Protein AF-A0A382JW43-F1 (afdb_monomer_lite)

Radius of gyration: 19.1 Å; chains: 1; bounding box: 37×50×35 Å

Sequence (69 aa):
MRRSLFLKSFLSIFAAVLLFWPPSSAKAWFADEARLAFEERWLPLLDSPSASERLLAVQSFLAFPEWGL

Organism: NCBI:txid408172

Foldseek 3Di:
DPPVVVVVVVVVVVVVCVVPQPPVNVVVVVVVVLLCCLVPPLVVLCVPPDPVSVVVSVVSCVVPVVSVD

Secondary structure (DSSP, 8-state):
-HHHHHHHHHHHHHHHHHHHS-HHHHHHHHHHHHHHHIIIIIHH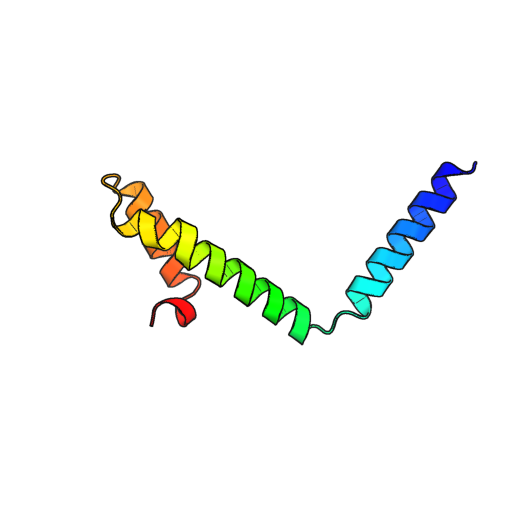HTT-S-HHHHHHHHHHHHH-GGG--

Structure (mmCIF, N/CA/C/O backbone):
data_AF-A0A382JW43-F1
#
_entry.id   AF-A0A382JW43-F1
#
loop_
_atom_site.group_PDB
_atom_site.id
_atom_site.type_symbol
_atom_site.label_atom_id
_atom_site.label_alt_id
_atom_site.label_comp_id
_atom_site.label_asym_id
_atom_site.label_entity_id
_atom_site.label_seq_id
_atom_site.pdbx_PDB_ins_code
_atom_site.Cartn_x
_atom_site.Cartn_y
_atom_site.Cartn_z
_atom_site.occupancy
_atom_site.B_iso_or_equiv
_atom_site.auth_seq_id
_atom_site.auth_comp_id
_atom_site.auth_asym_id
_atom_site.auth_atom_id
_atom_site.pdbx_PDB_model_num
ATOM 1 N N . MET A 1 1 ? 19.634 38.502 -18.193 1.00 52.91 1 MET A N 1
ATOM 2 C CA . MET A 1 1 ? 19.809 37.404 -19.177 1.00 52.91 1 MET A CA 1
ATOM 3 C C . MET A 1 1 ? 20.343 36.067 -18.615 1.00 52.91 1 MET A C 1
ATOM 5 O O . MET A 1 1 ? 20.137 35.063 -19.277 1.00 52.91 1 MET A O 1
ATOM 9 N N . ARG A 1 2 ? 20.952 35.973 -17.413 1.00 56.31 2 ARG A N 1
ATOM 10 C CA . ARG A 1 2 ? 21.546 34.707 -16.893 1.00 56.31 2 ARG A CA 1
ATOM 11 C C . ARG A 1 2 ? 20.581 33.656 -16.302 1.00 56.31 2 ARG A C 1
ATOM 13 O O . ARG A 1 2 ? 20.885 32.473 -16.365 1.00 56.31 2 ARG A O 1
ATOM 20 N N . ARG A 1 3 ? 19.416 34.047 -15.763 1.00 55.03 3 ARG A N 1
ATOM 21 C CA . ARG A 1 3 ? 18.454 33.110 -15.126 1.00 55.03 3 ARG A CA 1
ATOM 22 C C . ARG A 1 3 ? 17.769 32.143 -16.105 1.00 55.03 3 ARG A C 1
ATOM 24 O O . ARG A 1 3 ? 17.495 31.007 -15.746 1.00 55.03 3 ARG A O 1
ATOM 31 N N . SER A 1 4 ? 17.525 32.585 -17.339 1.00 59.62 4 SER A N 1
ATOM 32 C CA . SER A 1 4 ? 16.827 31.793 -18.367 1.00 59.62 4 SER A CA 1
ATOM 33 C C . SER A 1 4 ? 17.676 30.626 -18.890 1.00 59.62 4 SER A C 1
ATOM 35 O O . SER A 1 4 ? 17.154 29.532 -19.080 1.00 59.62 4 SER A O 1
ATOM 37 N N . LEU A 1 5 ? 18.993 30.816 -19.037 1.00 60.69 5 LEU A N 1
ATOM 38 C CA . LEU A 1 5 ? 19.906 29.732 -19.416 1.00 60.69 5 LEU A CA 1
ATOM 39 C C . LEU A 1 5 ? 20.018 28.659 -18.328 1.00 60.69 5 LEU A C 1
ATOM 41 O O . LEU A 1 5 ? 20.026 27.477 -18.645 1.00 60.69 5 LEU A O 1
ATOM 45 N N . PHE A 1 6 ? 20.042 29.063 -17.056 1.00 60.00 6 PHE A N 1
ATOM 46 C CA . PHE A 1 6 ? 20.118 28.126 -15.933 1.00 60.00 6 PHE A CA 1
ATOM 47 C C . PHE A 1 6 ? 18.885 27.219 -15.856 1.00 60.00 6 PHE A C 1
ATOM 49 O O . PHE A 1 6 ? 19.017 26.010 -15.690 1.00 60.00 6 PHE A O 1
ATOM 56 N N . LEU A 1 7 ? 17.693 27.793 -16.048 1.00 61.53 7 LEU A N 1
ATOM 57 C CA . LEU A 1 7 ? 16.442 27.038 -16.053 1.00 61.53 7 LEU A CA 1
ATOM 58 C C . LEU A 1 7 ? 16.380 26.055 -17.232 1.00 61.53 7 LEU A C 1
ATOM 60 O O . LEU A 1 7 ? 15.968 24.915 -17.054 1.00 61.53 7 LEU A O 1
ATOM 64 N N . LYS A 1 8 ? 16.840 26.473 -18.421 1.00 62.97 8 LYS A N 1
ATOM 65 C CA . LYS A 1 8 ? 16.898 25.617 -19.617 1.00 62.97 8 LYS A CA 1
ATOM 66 C C . LYS A 1 8 ? 17.886 24.461 -19.458 1.00 62.97 8 LYS A C 1
ATOM 68 O O . LYS A 1 8 ? 17.540 23.335 -19.800 1.00 62.97 8 LYS A O 1
ATOM 73 N N . SER A 1 9 ? 19.075 24.711 -18.906 1.00 65.25 9 SER A N 1
ATOM 74 C CA . SER A 1 9 ? 20.044 23.643 -18.628 1.00 65.25 9 SER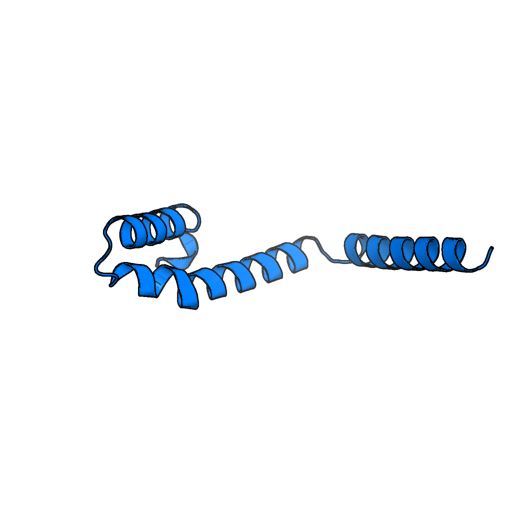 A CA 1
ATOM 75 C C . SER A 1 9 ? 19.540 22.675 -17.562 1.00 65.25 9 SER A C 1
ATOM 77 O O . SER A 1 9 ? 19.680 21.470 -17.734 1.00 65.25 9 SER A O 1
ATOM 79 N N . PHE A 1 10 ? 18.899 23.172 -16.499 1.00 67.50 10 PHE A N 1
ATOM 80 C CA . PHE A 1 10 ? 18.319 22.316 -15.463 1.00 67.50 10 PHE A CA 1
ATOM 81 C C . PHE A 1 10 ? 17.218 21.408 -16.026 1.00 67.50 10 PHE A C 1
ATOM 83 O O . PHE A 1 10 ? 17.247 20.198 -15.812 1.00 67.50 10 PHE A O 1
ATOM 90 N N . LEU A 1 11 ? 16.300 21.970 -16.822 1.00 68.69 11 LEU A N 1
ATOM 91 C CA . LEU A 1 11 ? 15.232 21.205 -17.468 1.00 68.69 11 LEU A CA 1
ATOM 92 C C . LEU A 1 11 ? 15.786 20.164 -18.454 1.00 68.69 11 LEU A C 1
ATOM 94 O O . LEU A 1 11 ? 15.273 19.053 -18.525 1.00 68.69 11 LEU A O 1
ATOM 98 N N . SER A 1 12 ? 16.850 20.507 -19.187 1.00 72.38 12 SER A N 1
ATOM 99 C CA . SER A 1 12 ? 17.483 19.605 -20.154 1.00 72.38 12 SER A CA 1
ATOM 100 C C . SER A 1 12 ? 18.209 18.441 -19.483 1.00 72.38 12 SER A C 1
ATOM 102 O O . SER A 1 12 ? 18.153 17.326 -19.992 1.00 72.38 12 SER A O 1
ATOM 104 N N . ILE A 1 13 ? 18.879 18.680 -18.352 1.00 71.81 13 ILE A N 1
ATOM 105 C CA . ILE A 1 13 ? 19.539 17.620 -17.579 1.00 71.81 13 ILE A CA 1
ATOM 106 C C . ILE A 1 13 ? 18.481 16.710 -16.952 1.00 71.81 13 ILE A C 1
ATOM 108 O O . ILE A 1 13 ? 18.589 15.494 -17.054 1.00 71.81 13 ILE A O 1
ATOM 112 N N . PHE A 1 14 ? 17.425 17.281 -16.370 1.00 69.69 14 PHE A N 1
ATOM 113 C CA . PHE A 1 14 ? 16.339 16.510 -15.768 1.00 69.69 14 PHE A CA 1
ATOM 114 C C . PHE A 1 14 ? 15.608 15.635 -16.800 1.00 69.69 14 PHE A C 1
ATOM 116 O O . PHE A 1 14 ? 15.380 14.452 -16.562 1.00 69.69 14 PHE A O 1
ATOM 123 N N . ALA A 1 15 ? 15.325 16.179 -17.987 1.00 70.62 15 ALA A N 1
ATOM 124 C CA . ALA A 1 15 ? 14.748 15.417 -19.091 1.00 70.62 15 ALA A CA 1
ATOM 125 C C . ALA A 1 15 ? 15.697 14.319 -19.604 1.00 70.62 15 ALA A C 1
ATOM 127 O O . ALA A 1 15 ? 15.250 13.208 -19.874 1.00 70.62 15 ALA A O 1
ATOM 128 N N . ALA A 1 16 ? 17.002 14.596 -19.700 1.00 71.19 16 ALA A N 1
ATOM 129 C CA . ALA A 1 16 ? 17.989 13.594 -20.099 1.00 71.19 16 ALA A CA 1
ATOM 130 C C . ALA A 1 16 ? 18.099 12.453 -19.076 1.00 71.19 16 ALA A C 1
ATOM 132 O O . ALA A 1 16 ? 18.190 11.298 -19.475 1.00 71.19 16 ALA A O 1
ATOM 133 N N . VAL A 1 17 ? 18.023 12.755 -17.775 1.00 67.81 17 VAL A N 1
ATOM 134 C CA . VAL A 1 17 ? 17.996 11.744 -16.706 1.00 67.81 17 VAL A CA 1
ATOM 135 C C . VAL A 1 17 ? 16.732 10.891 -16.793 1.00 67.81 17 VAL A C 1
ATOM 137 O O . VAL A 1 17 ? 16.836 9.674 -16.714 1.00 67.81 17 VAL A O 1
ATOM 140 N N . LEU A 1 18 ? 15.561 11.490 -17.031 1.00 65.06 18 LEU A N 1
ATOM 141 C CA . LEU A 1 18 ? 14.311 10.743 -17.221 1.00 65.06 18 LEU A CA 1
ATOM 142 C C . LEU A 1 18 ? 14.319 9.864 -18.482 1.00 65.06 18 LEU A C 1
ATOM 144 O O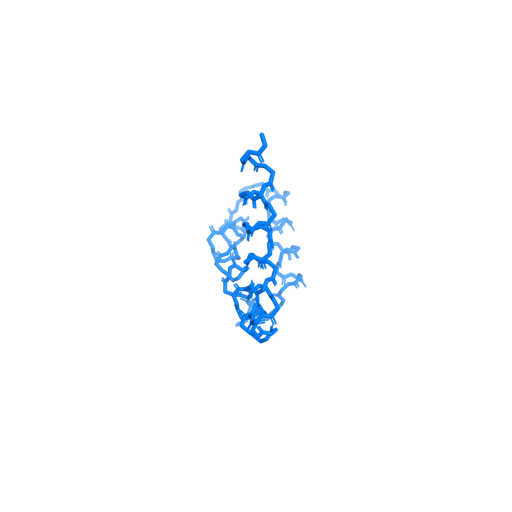 . LEU A 1 18 ? 13.724 8.793 -18.472 1.00 65.06 18 LEU A O 1
ATOM 148 N N . LEU A 1 19 ? 14.998 10.293 -19.552 1.00 64.50 19 LEU A N 1
ATOM 149 C CA . LEU A 1 19 ? 15.150 9.515 -20.789 1.00 64.50 19 LEU A CA 1
ATOM 150 C C . LEU A 1 19 ? 16.187 8.388 -20.670 1.00 64.50 19 LEU A C 1
ATOM 152 O O . LEU A 1 19 ? 16.040 7.361 -21.327 1.00 64.50 19 LEU A O 1
ATOM 156 N N . PHE A 1 20 ? 17.232 8.576 -19.858 1.00 63.75 20 PHE A N 1
ATOM 157 C CA . PHE A 1 20 ? 18.246 7.552 -19.582 1.00 63.75 20 PHE A CA 1
ATOM 158 C C . PHE A 1 20 ? 17.857 6.598 -18.457 1.00 63.75 20 PHE A C 1
ATOM 160 O O . PHE A 1 20 ? 18.478 5.543 -18.321 1.00 63.75 20 PHE A O 1
ATOM 167 N N . TRP A 1 21 ? 16.856 6.950 -17.650 1.00 62.69 21 TRP A N 1
ATOM 168 C CA . TRP A 1 21 ? 16.333 6.069 -16.624 1.00 62.69 21 TRP A CA 1
ATOM 169 C C . TRP A 1 21 ? 15.604 4.906 -17.301 1.00 62.69 21 TRP A C 1
ATOM 171 O O . TRP A 1 21 ? 14.588 5.123 -17.969 1.00 62.69 21 TRP A O 1
ATOM 181 N N . PRO A 1 22 ? 16.095 3.663 -17.162 1.00 60.72 22 PRO A N 1
ATOM 182 C CA . PRO A 1 22 ? 15.448 2.528 -17.789 1.00 60.72 22 PRO A CA 1
ATOM 183 C C . PRO A 1 22 ? 13.993 2.448 -17.307 1.00 60.72 22 PRO A C 1
ATOM 185 O O . PRO A 1 22 ? 13.745 2.564 -16.102 1.00 60.72 22 PRO A O 1
ATOM 188 N N . PRO A 1 23 ? 13.013 2.210 -18.192 1.00 59.25 23 PRO A N 1
ATOM 189 C CA . PRO A 1 23 ? 11.614 2.080 -17.785 1.00 59.25 23 PRO A CA 1
ATOM 190 C C . PRO A 1 23 ? 11.417 0.970 -16.737 1.00 59.25 23 PRO A C 1
ATOM 192 O O . PRO A 1 23 ? 10.534 1.071 -15.886 1.00 59.25 23 PRO A O 1
ATOM 195 N N . SER A 1 24 ? 12.290 -0.045 -16.731 1.00 60.94 24 SER A N 1
ATOM 196 C CA . SER A 1 24 ? 12.357 -1.078 -15.691 1.00 60.94 24 SER A CA 1
ATOM 197 C C . SER A 1 24 ? 12.708 -0.522 -14.310 1.00 60.94 24 SER A C 1
ATOM 199 O O . SER A 1 24 ? 12.115 -0.937 -13.321 1.00 60.94 24 SER A O 1
ATOM 201 N N . SER A 1 25 ? 13.629 0.439 -14.234 1.00 61.25 25 SER A N 1
ATOM 202 C CA . SER A 1 25 ? 14.067 1.050 -12.979 1.00 61.25 25 SER A CA 1
ATOM 203 C C . SER A 1 25 ? 13.015 2.007 -12.418 1.00 61.25 25 SER A C 1
ATOM 205 O O . SER A 1 25 ? 12.886 2.128 -11.207 1.00 61.25 25 SER A O 1
ATOM 207 N N . ALA A 1 26 ? 12.247 2.697 -13.273 1.00 65.44 26 ALA A N 1
ATOM 208 C CA . ALA A 1 26 ? 11.176 3.592 -12.813 1.00 65.44 26 ALA A CA 1
ATOM 209 C C . ALA A 1 26 ? 10.034 2.760 -12.244 1.00 65.44 26 ALA A C 1
ATOM 211 O O . ALA A 1 26 ? 9.553 3.029 -11.151 1.00 65.44 26 ALA A O 1
ATOM 212 N N . LYS A 1 27 ? 9.660 1.699 -12.965 1.00 67.62 27 LYS A N 1
ATOM 213 C CA . LYS A 1 27 ? 8.656 0.742 -12.515 1.00 67.62 27 LYS A CA 1
ATOM 214 C C . LYS A 1 27 ? 9.045 0.084 -11.187 1.00 67.62 27 LYS A C 1
ATOM 216 O O . LYS A 1 27 ? 8.187 -0.036 -10.324 1.00 67.62 27 LYS A O 1
ATOM 221 N N . ALA A 1 28 ? 10.312 -0.305 -11.019 1.00 74.00 28 ALA A N 1
ATOM 222 C CA . ALA A 1 28 ? 10.811 -0.870 -9.765 1.00 74.00 28 ALA A CA 1
ATOM 223 C C . ALA A 1 28 ? 10.722 0.134 -8.606 1.00 74.00 28 ALA A C 1
ATOM 225 O O . ALA A 1 28 ? 10.161 -0.192 -7.570 1.00 74.00 28 ALA A O 1
ATOM 226 N N . TRP A 1 29 ? 11.170 1.377 -8.813 1.00 76.62 29 TRP A N 1
ATOM 227 C CA . TRP A 1 29 ? 11.074 2.422 -7.790 1.00 76.62 29 TRP A CA 1
ATOM 228 C C . TRP A 1 29 ? 9.621 2.724 -7.389 1.00 76.62 29 TRP A C 1
ATOM 230 O O . TRP A 1 29 ? 9.314 2.805 -6.206 1.00 76.62 29 TRP A O 1
ATOM 240 N N . PHE A 1 30 ? 8.705 2.832 -8.360 1.00 78.38 30 PHE A N 1
ATOM 241 C CA . PHE A 1 30 ? 7.279 3.017 -8.067 1.00 78.38 30 PHE A CA 1
ATOM 242 C C . PHE A 1 30 ? 6.674 1.826 -7.322 1.00 78.38 30 PHE A C 1
ATOM 244 O O . PHE A 1 30 ? 5.820 2.032 -6.465 1.00 78.38 30 PHE A O 1
ATOM 251 N N . ALA A 1 31 ? 7.093 0.601 -7.645 1.00 78.88 31 ALA A N 1
ATOM 252 C CA . ALA A 1 31 ? 6.640 -0.592 -6.941 1.00 78.88 31 ALA A CA 1
ATOM 253 C C . ALA A 1 31 ? 7.126 -0.605 -5.484 1.00 78.88 31 ALA A C 1
ATOM 255 O O . ALA A 1 31 ? 6.335 -0.901 -4.596 1.00 78.88 31 ALA A O 1
ATOM 256 N N . ASP A 1 32 ? 8.381 -0.224 -5.234 1.00 83.56 32 ASP A N 1
ATOM 257 C CA . ASP A 1 32 ? 8.935 -0.130 -3.879 1.00 83.56 32 ASP A CA 1
ATOM 258 C C . ASP A 1 32 ? 8.228 0.954 -3.054 1.00 83.56 32 ASP A C 1
ATOM 260 O O . ASP A 1 32 ? 7.804 0.703 -1.928 1.00 83.56 32 ASP A O 1
ATOM 264 N N . GLU A 1 33 ? 8.032 2.145 -3.626 1.00 82.00 33 GLU A N 1
ATOM 265 C CA . GLU A 1 33 ? 7.369 3.260 -2.941 1.00 82.00 33 GLU A CA 1
ATOM 266 C C . GLU A 1 33 ? 5.905 2.933 -2.611 1.00 82.00 33 GLU A C 1
ATOM 268 O O . GLU A 1 33 ? 5.400 3.233 -1.529 1.00 82.00 33 GLU A O 1
ATOM 273 N N . ALA A 1 34 ? 5.208 2.285 -3.541 1.00 80.88 34 ALA A N 1
ATOM 274 C CA . ALA A 1 34 ? 3.814 1.929 -3.353 1.00 80.88 34 ALA A CA 1
ATOM 275 C C . ALA A 1 34 ? 3.643 0.733 -2.397 1.00 80.88 34 ALA A C 1
ATOM 277 O O . ALA A 1 34 ? 2.690 0.719 -1.615 1.00 80.88 34 ALA A O 1
ATOM 278 N N . ARG A 1 35 ? 4.607 -0.196 -2.361 1.00 83.12 35 ARG A N 1
ATOM 279 C CA . ARG A 1 35 ? 4.696 -1.230 -1.326 1.00 83.12 35 ARG A CA 1
ATOM 280 C C . ARG A 1 35 ? 4.914 -0.623 0.062 1.00 83.12 35 ARG A C 1
ATOM 282 O O . ARG A 1 35 ? 4.202 -0.986 0.992 1.00 83.12 35 ARG A O 1
ATOM 289 N N . LEU A 1 36 ? 5.836 0.330 0.197 1.00 86.38 36 LEU A N 1
ATOM 290 C CA . LEU A 1 36 ? 6.070 1.040 1.460 1.00 86.38 36 LEU A CA 1
ATOM 291 C C . LEU A 1 36 ? 4.812 1.777 1.929 1.00 86.38 36 LEU A C 1
ATOM 293 O O . LEU A 1 36 ? 4.422 1.669 3.088 1.00 86.38 36 LEU A O 1
ATOM 297 N N . ALA A 1 37 ? 4.130 2.484 1.025 1.00 83.62 37 ALA A N 1
ATOM 298 C CA . ALA A 1 37 ? 2.868 3.147 1.342 1.00 83.62 37 ALA A CA 1
ATOM 299 C C . ALA A 1 37 ? 1.784 2.149 1.786 1.00 83.62 37 ALA A C 1
ATOM 301 O O . ALA A 1 37 ? 1.003 2.444 2.693 1.00 83.62 37 ALA A O 1
ATOM 302 N N . PHE A 1 38 ? 1.742 0.966 1.174 1.00 84.88 38 PHE A N 1
ATOM 303 C CA . PHE A 1 38 ? 0.827 -0.091 1.575 1.00 84.88 38 PHE A CA 1
ATOM 304 C C . PHE A 1 38 ? 1.123 -0.606 2.985 1.00 84.88 38 PHE A C 1
ATOM 306 O O . PHE A 1 38 ? 0.217 -0.587 3.819 1.00 84.88 38 PHE A O 1
ATOM 313 N N . GLU A 1 39 ? 2.368 -0.987 3.273 1.00 86.25 39 GLU A N 1
ATOM 314 C CA . GLU A 1 39 ? 2.778 -1.543 4.569 1.00 86.25 39 GLU A CA 1
ATOM 315 C C . GLU A 1 39 ? 2.640 -0.518 5.713 1.00 86.25 39 GLU A C 1
ATOM 317 O O . GLU A 1 39 ? 2.074 -0.834 6.757 1.00 86.25 39 GLU A O 1
ATOM 322 N N . GLU A 1 40 ? 3.078 0.726 5.505 1.00 89.69 40 GLU A N 1
ATOM 323 C CA . GLU A 1 40 ? 3.157 1.742 6.568 1.00 89.69 40 GLU A CA 1
ATOM 324 C C . GLU A 1 40 ? 1.853 2.517 6.786 1.00 89.69 40 GLU A C 1
ATOM 326 O O . GLU A 1 40 ? 1.611 3.056 7.867 1.00 89.69 40 GLU A O 1
ATOM 331 N N . ARG A 1 41 ? 1.008 2.636 5.755 1.00 86.56 41 ARG A N 1
ATOM 332 C CA . ARG A 1 41 ? -0.161 3.524 5.807 1.00 86.56 41 ARG A CA 1
ATOM 333 C C . ARG A 1 41 ? -1.471 2.788 5.632 1.00 86.56 41 ARG A C 1
ATOM 335 O O . ARG A 1 41 ? -2.396 3.048 6.393 1.00 86.56 41 ARG A O 1
ATOM 342 N N . TRP A 1 42 ? -1.582 1.906 4.644 1.00 88.19 42 TRP A N 1
ATOM 343 C CA . TRP A 1 42 ? -2.856 1.250 4.342 1.00 88.19 42 TRP A CA 1
ATOM 344 C C . TRP A 1 42 ? -3.108 0.013 5.197 1.00 88.19 42 TRP A C 1
ATOM 346 O O . TRP A 1 42 ? -4.234 -0.159 5.656 1.00 88.19 42 TRP A O 1
ATOM 356 N N . LEU A 1 43 ? -2.086 -0.793 5.490 1.00 86.50 43 LEU A N 1
ATOM 357 C CA . LEU A 1 43 ? -2.219 -1.957 6.367 1.00 86.50 43 LEU A CA 1
ATOM 358 C C . LEU A 1 43 ? -2.746 -1.579 7.764 1.00 86.50 43 LEU A C 1
ATOM 360 O O . LEU A 1 43 ? -3.746 -2.159 8.186 1.00 86.50 43 LEU A O 1
ATOM 364 N N . PRO A 1 44 ? -2.187 -0.563 8.457 1.00 90.81 44 PRO A N 1
ATOM 365 C CA . PRO A 1 44 ? -2.661 -0.183 9.790 1.00 90.81 44 PRO A CA 1
ATOM 366 C C . PRO A 1 44 ? -4.092 0.372 9.797 1.00 90.81 44 PRO A C 1
ATOM 368 O O . PRO A 1 44 ? -4.788 0.300 10.808 1.00 90.81 44 PRO A O 1
ATOM 371 N N . LEU A 1 45 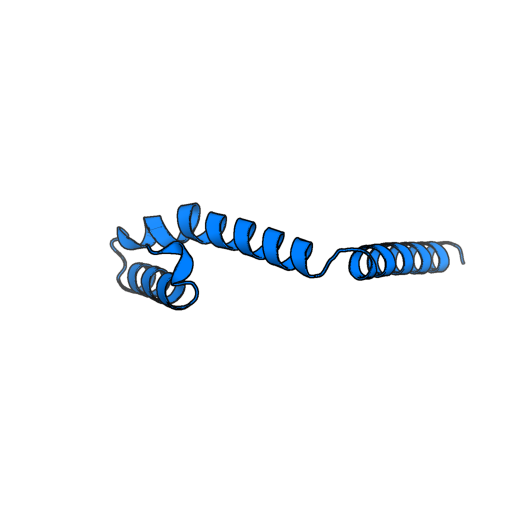? -4.564 0.913 8.667 1.00 91.75 45 LEU A N 1
ATOM 372 C CA . LEU A 1 45 ? -5.936 1.411 8.533 1.00 91.75 45 LEU A CA 1
ATOM 373 C C . LEU A 1 45 ? -6.975 0.277 8.542 1.00 91.75 45 LEU A C 1
ATOM 375 O O . LEU A 1 45 ? -8.149 0.562 8.779 1.00 91.75 45 LEU A O 1
ATOM 379 N N . LEU A 1 46 ? -6.581 -0.987 8.337 1.00 87.88 46 LEU A N 1
ATOM 380 C CA . LEU A 1 46 ? -7.480 -2.142 8.480 1.00 87.88 46 LEU A CA 1
ATOM 381 C C . LEU A 1 46 ? -7.963 -2.326 9.923 1.00 87.88 46 LEU A C 1
ATOM 383 O O . LEU A 1 46 ? -9.115 -2.711 10.132 1.00 87.88 46 LEU A O 1
ATOM 387 N N . ASP A 1 47 ? -7.127 -1.970 10.897 1.00 90.94 47 ASP A N 1
ATOM 388 C CA . ASP A 1 47 ? -7.450 -2.029 12.325 1.00 90.94 47 ASP A CA 1
ATOM 389 C C . ASP A 1 47 ? -8.100 -0.733 12.839 1.00 90.94 47 ASP A C 1
ATOM 391 O O . ASP A 1 47 ? -8.451 -0.622 14.017 1.00 90.94 47 ASP A O 1
ATOM 395 N N . SER A 1 48 ? -8.299 0.265 11.968 1.00 91.81 48 SER A N 1
ATOM 396 C CA . SER A 1 48 ? -8.924 1.527 12.360 1.00 91.81 48 SER A CA 1
ATOM 397 C C . SER A 1 48 ? -10.360 1.311 12.854 1.00 91.81 48 SER A C 1
ATOM 399 O O . SER A 1 48 ? -11.119 0.550 12.243 1.00 91.81 48 SER A O 1
ATOM 401 N N . PRO A 1 49 ? -10.816 2.033 13.897 1.00 92.25 49 PRO A N 1
ATOM 402 C CA . PRO A 1 49 ? -12.222 2.039 14.298 1.00 92.25 49 PRO A CA 1
ATOM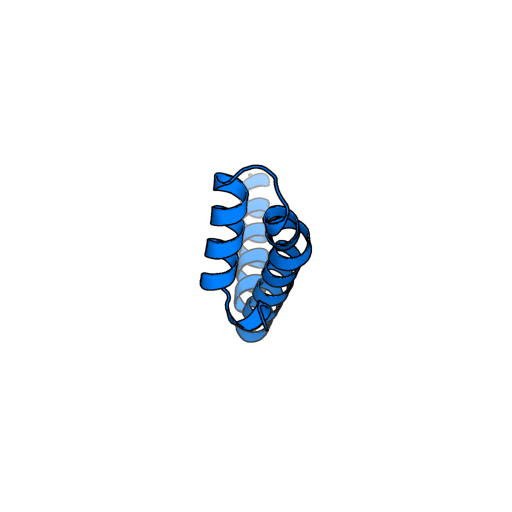 403 C C . PRO A 1 49 ? -13.147 2.656 13.230 1.00 92.25 49 PRO A C 1
ATOM 405 O O . PRO A 1 49 ? -14.336 2.323 13.185 1.00 92.25 49 PRO A O 1
ATOM 408 N N . SER A 1 50 ? -12.623 3.496 12.332 1.00 95.38 50 SER A N 1
ATOM 409 C CA . SER A 1 50 ? -13.384 4.157 11.268 1.00 95.38 50 SER A CA 1
ATOM 410 C C . SER A 1 50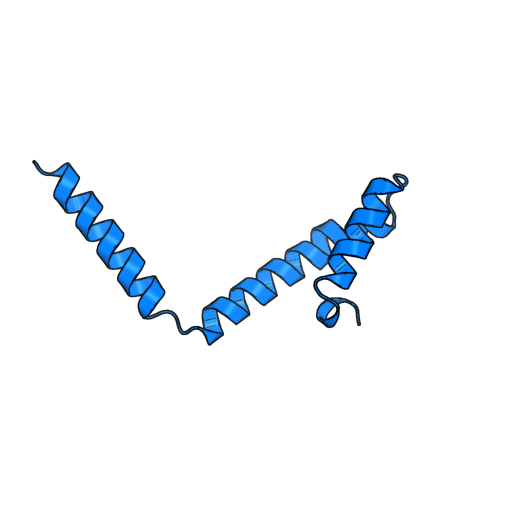 ? -13.648 3.219 10.086 1.00 95.38 50 SER A C 1
ATOM 412 O O . SER A 1 50 ? -12.733 2.724 9.432 1.00 95.38 50 SER A O 1
ATOM 414 N N . ALA A 1 51 ? -14.925 3.011 9.752 1.00 93.06 51 ALA A N 1
ATOM 415 C CA . ALA A 1 51 ? -15.315 2.178 8.612 1.00 93.06 51 ALA A CA 1
ATOM 416 C C . ALA A 1 51 ? -14.799 2.719 7.268 1.00 93.06 51 ALA A C 1
ATOM 418 O O . ALA A 1 51 ? -14.427 1.938 6.394 1.00 93.06 51 ALA A O 1
ATOM 419 N N . SER A 1 52 ? -14.741 4.044 7.113 1.00 93.38 52 SER A N 1
ATOM 420 C CA . SER A 1 52 ? -14.236 4.695 5.900 1.00 93.38 52 SER A CA 1
ATOM 421 C C . SER A 1 52 ? -12.739 4.461 5.706 1.00 93.38 52 SER A C 1
ATOM 423 O O . SER A 1 52 ? -12.285 4.266 4.583 1.00 93.38 52 SER A O 1
ATOM 425 N N . GLU A 1 53 ? -11.978 4.441 6.800 1.00 91.00 53 GLU A N 1
ATOM 426 C CA . GLU A 1 53 ? -10.536 4.176 6.781 1.00 91.00 53 GLU A CA 1
ATOM 427 C C . GLU A 1 53 ? -10.241 2.718 6.427 1.00 91.00 53 GLU A C 1
ATOM 429 O O . GLU A 1 53 ? -9.430 2.458 5.538 1.00 91.00 53 GLU A O 1
ATOM 434 N N . ARG A 1 54 ? -10.990 1.774 7.009 1.00 92.75 54 ARG A N 1
ATOM 435 C CA . ARG A 1 54 ? -10.910 0.358 6.624 1.00 92.75 54 ARG A CA 1
ATOM 436 C C . ARG A 1 54 ? -11.274 0.140 5.153 1.00 92.75 54 ARG A C 1
ATOM 438 O O . ARG A 1 54 ? -10.600 -0.606 4.452 1.00 92.75 54 ARG A O 1
ATOM 445 N N . LEU A 1 55 ? -12.314 0.814 4.654 1.00 92.19 55 LEU A N 1
ATOM 446 C CA . LEU A 1 55 ? -12.696 0.754 3.236 1.00 92.19 55 LEU A CA 1
ATOM 447 C C . LEU A 1 55 ? -11.611 1.310 2.311 1.00 92.19 55 LEU A C 1
ATOM 449 O O . LEU A 1 55 ? -11.430 0.795 1.208 1.00 92.19 55 LEU A O 1
ATOM 453 N N . LEU A 1 56 ? -10.902 2.356 2.735 1.00 89.56 56 LEU A N 1
ATOM 454 C CA . LEU A 1 56 ? -9.773 2.902 1.990 1.00 89.56 56 LEU A CA 1
ATOM 455 C C . LEU A 1 56 ? -8.616 1.897 1.938 1.00 89.56 56 LEU A C 1
ATOM 457 O O . LEU A 1 56 ? -8.071 1.663 0.862 1.00 89.56 56 LEU A O 1
ATOM 461 N N . ALA A 1 57 ? -8.298 1.240 3.054 1.00 88.12 57 ALA A N 1
ATOM 462 C CA . ALA A 1 57 ? -7.288 0.184 3.097 1.00 88.12 57 ALA A CA 1
ATOM 463 C C . ALA A 1 57 ? -7.620 -0.983 2.152 1.00 88.12 57 ALA A C 1
ATOM 465 O O . ALA A 1 57 ? -6.789 -1.383 1.339 1.00 88.12 57 ALA A O 1
ATOM 466 N N . VAL A 1 58 ? -8.867 -1.468 2.179 1.00 88.31 58 VAL A N 1
ATOM 467 C CA . VAL A 1 58 ? -9.332 -2.549 1.293 1.00 88.31 58 VAL A CA 1
ATOM 468 C C . VAL A 1 58 ? -9.272 -2.141 -0.181 1.00 88.31 58 VAL A C 1
ATOM 470 O O . VAL A 1 58 ? -8.824 -2.920 -1.017 1.00 88.31 58 VAL A O 1
ATOM 473 N N . GLN A 1 59 ? -9.676 -0.917 -0.528 1.00 88.44 59 GLN A N 1
ATOM 474 C CA . GLN A 1 59 ? -9.559 -0.425 -1.908 1.00 88.44 59 GLN A CA 1
ATOM 475 C C . GLN A 1 59 ? -8.102 -0.352 -2.370 1.00 88.44 59 GLN A C 1
ATOM 477 O O . GLN A 1 59 ? -7.801 -0.693 -3.512 1.00 88.44 59 GLN A O 1
ATOM 482 N N . SER A 1 60 ? -7.202 0.050 -1.475 1.00 83.50 60 SER A N 1
ATOM 483 C CA . SER A 1 60 ? -5.766 0.107 -1.757 1.00 83.50 60 SER A CA 1
ATOM 484 C C . SER A 1 60 ? -5.202 -1.285 -2.049 1.00 83.50 60 SER A C 1
ATOM 486 O O . SER A 1 60 ? -4.458 -1.464 -3.007 1.00 83.50 60 SER A O 1
ATOM 488 N N . PHE A 1 61 ? -5.630 -2.287 -1.279 1.00 82.50 61 PHE A N 1
ATOM 489 C CA . PHE A 1 61 ? -5.285 -3.692 -1.494 1.00 82.50 61 PHE A CA 1
ATOM 490 C C . PHE A 1 61 ? -5.782 -4.212 -2.852 1.00 82.50 61 PHE A C 1
ATOM 492 O O . PHE A 1 61 ? -5.058 -4.899 -3.563 1.00 82.50 61 PHE A O 1
ATOM 499 N N . LEU A 1 62 ? -7.011 -3.862 -3.246 1.00 82.88 62 LEU A N 1
ATOM 500 C CA . LEU A 1 62 ? -7.580 -4.273 -4.536 1.00 82.88 62 LEU A CA 1
ATOM 501 C C . LEU A 1 62 ? -6.885 -3.621 -5.738 1.00 82.88 62 LEU A C 1
ATOM 503 O O . LEU A 1 62 ? -6.855 -4.214 -6.814 1.00 82.88 62 LEU A O 1
ATOM 507 N N . ALA A 1 63 ? -6.345 -2.412 -5.571 1.00 82.44 63 ALA A N 1
ATOM 508 C CA . ALA A 1 63 ? -5.564 -1.742 -6.606 1.00 82.44 63 ALA A CA 1
ATOM 509 C C . ALA A 1 63 ? -4.183 -2.390 -6.807 1.00 82.44 63 ALA A C 1
ATOM 511 O O . ALA A 1 63 ? -3.650 -2.344 -7.915 1.00 82.44 63 ALA A O 1
ATOM 512 N N . PHE A 1 64 ? -3.638 -3.015 -5.760 1.00 73.56 64 PHE A N 1
ATOM 513 C CA . PHE A 1 64 ? -2.313 -3.635 -5.756 1.00 73.56 64 PHE A CA 1
ATOM 514 C C . PHE A 1 64 ? -2.347 -5.038 -5.122 1.00 73.56 64 PHE A C 1
ATOM 516 O O . PHE A 1 64 ? -1.746 -5.271 -4.070 1.00 73.56 64 PHE A O 1
ATOM 523 N N . PRO A 1 65 ? -3.047 -6.001 -5.753 1.00 68.31 65 PRO A N 1
ATOM 524 C CA . PRO A 1 65 ? -3.269 -7.329 -5.174 1.00 68.31 65 PRO A CA 1
ATOM 525 C C . PRO A 1 65 ? -1.970 -8.127 -4.991 1.00 68.31 65 PRO A C 1
ATOM 527 O O . PRO A 1 65 ? -1.902 -9.024 -4.158 1.00 68.31 65 PRO A O 1
ATOM 530 N N . GLU A 1 66 ? -0.928 -7.782 -5.746 1.00 75.19 66 GLU A N 1
ATOM 531 C CA . GLU A 1 66 ? 0.409 -8.379 -5.681 1.00 75.19 66 GLU A CA 1
ATOM 532 C C . GLU A 1 66 ? 1.178 -8.108 -4.380 1.00 75.19 66 GLU A C 1
ATOM 534 O O . GLU A 1 66 ? 2.181 -8.773 -4.131 1.00 75.19 66 GLU A O 1
ATOM 539 N N . TRP A 1 67 ? 0.726 -7.169 -3.544 1.00 69.69 67 TRP A N 1
ATOM 540 C CA . TRP A 1 67 ? 1.328 -6.892 -2.229 1.00 69.69 67 TRP A CA 1
ATOM 541 C C . TRP A 1 67 ? 0.513 -7.451 -1.063 1.00 69.69 67 TRP A C 1
ATOM 543 O O . TRP A 1 67 ? 0.921 -7.346 0.090 1.00 69.69 67 TRP A O 1
ATOM 553 N N . GLY A 1 68 ? -0.644 -8.033 -1.366 1.00 61.28 68 GLY A N 1
ATOM 554 C CA . GLY A 1 68 ? -1.610 -8.517 -0.396 1.00 61.28 68 GLY A CA 1
ATOM 555 C C . GLY A 1 68 ? -1.525 -10.004 -0.039 1.00 61.28 68 GLY A C 1
ATOM 556 O O . GLY A 1 68 ? -2.365 -10.486 0.723 1.00 61.28 68 GLY A O 1
ATOM 557 N N . LEU A 1 69 ? -0.560 -10.740 -0.597 1.00 54.50 69 LEU A N 1
ATOM 558 C CA . LEU A 1 69 ? -0.388 -12.189 -0.436 1.00 54.50 69 LEU A CA 1
ATOM 559 C C . LEU A 1 69 ? 1.022 -12.539 0.039 1.00 54.50 69 LEU A C 1
ATOM 561 O O . LEU A 1 69 ? 1.988 -12.115 -0.634 1.00 54.50 69 LEU A O 1
#

pLDDT: mean 76.03, std 12.3, range [52.91, 95.38]